Protein AF-I7B2R5-F1 (afdb_monomer)

Structure (mmCIF, N/CA/C/O backbone):
data_AF-I7B2R5-F1
#
_entry.id   AF-I7B2R5-F1
#
loop_
_atom_site.group_PDB
_atom_site.id
_atom_site.type_symbol
_atom_site.label_atom_id
_atom_site.label_alt_id
_atom_site.label_comp_id
_atom_site.label_asym_id
_atom_site.label_entity_id
_atom_site.label_seq_id
_atom_site.pdbx_PDB_ins_code
_atom_site.Cartn_x
_atom_site.Cartn_y
_atom_site.Cartn_z
_atom_site.occupancy
_atom_site.B_iso_or_equiv
_atom_site.auth_seq_id
_atom_site.auth_comp_id
_atom_site.auth_asym_id
_atom_site.auth_atom_id
_atom_site.pdbx_PDB_model_num
ATOM 1 N N . MET A 1 1 ? -2.976 69.661 -24.360 1.00 38.09 1 MET A N 1
ATOM 2 C CA . MET A 1 1 ? -1.919 68.628 -24.398 1.00 38.09 1 MET A CA 1
ATOM 3 C C . MET A 1 1 ? -2.209 67.710 -25.569 1.00 38.09 1 MET A C 1
ATOM 5 O O . MET A 1 1 ? -3.351 67.312 -25.739 1.00 38.09 1 MET A O 1
ATOM 9 N N . ARG A 1 2 ? -1.202 67.515 -26.423 1.00 39.56 2 ARG A N 1
ATOM 10 C CA . ARG A 1 2 ? -1.223 66.684 -27.634 1.00 39.56 2 ARG A CA 1
ATOM 11 C C . ARG A 1 2 ? -1.206 65.203 -27.243 1.00 39.56 2 ARG A C 1
ATOM 13 O O . ARG A 1 2 ? -0.614 64.909 -26.216 1.00 39.56 2 ARG A O 1
ATOM 20 N N . TYR A 1 3 ? -1.780 64.322 -28.059 1.00 32.72 3 TYR A N 1
ATOM 21 C CA . TYR A 1 3 ? -1.026 63.300 -28.801 1.00 32.72 3 TYR A CA 1
ATOM 22 C C . TYR A 1 3 ? -1.919 62.666 -29.881 1.00 32.72 3 TYR A C 1
ATOM 24 O O . TYR A 1 3 ? -3.050 62.263 -29.630 1.00 32.72 3 TYR A O 1
ATOM 32 N N . THR A 1 4 ? -1.382 62.675 -31.096 1.00 38.84 4 THR A N 1
ATOM 33 C CA . THR A 1 4 ? -1.820 62.024 -32.335 1.00 38.84 4 THR A CA 1
ATOM 34 C C . THR A 1 4 ? -1.194 60.631 -32.466 1.00 38.84 4 THR A C 1
ATOM 36 O O . THR A 1 4 ? -0.115 60.423 -31.912 1.00 38.84 4 THR A O 1
ATOM 39 N N . ASP A 1 5 ? -1.796 59.801 -33.335 1.00 38.31 5 ASP A N 1
ATOM 40 C CA . ASP A 1 5 ? -1.199 58.635 -34.032 1.00 38.31 5 ASP A CA 1
ATOM 41 C C . ASP A 1 5 ? -0.942 57.387 -33.137 1.00 38.31 5 ASP A C 1
ATOM 43 O O . ASP A 1 5 ? -0.637 57.518 -31.960 1.00 38.31 5 ASP A O 1
ATOM 47 N N . VAL A 1 6 ? -1.113 56.118 -33.542 1.00 36.25 6 VAL A N 1
ATOM 48 C CA . VAL A 1 6 ? -0.477 55.411 -34.669 1.00 36.25 6 VAL A CA 1
ATOM 49 C C . VAL A 1 6 ? -1.227 54.107 -35.020 1.00 36.25 6 VAL A C 1
ATOM 51 O O . VAL A 1 6 ? -1.864 53.465 -34.187 1.00 36.25 6 VAL A O 1
ATOM 54 N N . SER A 1 7 ? -1.066 53.734 -36.290 1.00 35.88 7 SER A N 1
ATOM 55 C CA . SER A 1 7 ? -1.487 52.569 -37.072 1.00 35.88 7 SER A CA 1
ATOM 56 C C . SER A 1 7 ? -1.413 51.152 -36.477 1.00 35.88 7 SER A C 1
ATOM 58 O O . SER A 1 7 ? -0.515 50.789 -35.718 1.00 35.88 7 SER A O 1
ATOM 60 N N . VAL A 1 8 ? -2.261 50.299 -37.062 1.00 45.69 8 VAL A N 1
ATOM 61 C CA . VAL A 1 8 ? -2.116 48.841 -37.186 1.00 45.69 8 VAL A CA 1
ATOM 62 C C . VAL A 1 8 ? -0.700 48.473 -37.637 1.00 45.69 8 VAL A C 1
ATOM 64 O O . VAL A 1 8 ? -0.267 48.891 -38.707 1.00 45.69 8 VAL A O 1
ATOM 67 N N . ASN A 1 9 ? -0.002 47.641 -36.863 1.00 37.50 9 ASN A N 1
ATOM 68 C CA . ASN A 1 9 ? 1.188 46.946 -37.340 1.00 37.50 9 ASN A CA 1
ATOM 69 C C . ASN A 1 9 ? 1.158 45.469 -36.941 1.00 37.50 9 ASN A C 1
ATOM 71 O O . ASN A 1 9 ? 0.972 45.106 -35.783 1.00 37.50 9 ASN A O 1
ATOM 75 N N . HIS A 1 10 ? 1.339 44.643 -37.971 1.00 43.34 10 HIS A N 1
ATOM 76 C CA . HIS A 1 10 ? 1.568 43.205 -37.959 1.00 43.34 10 HIS A CA 1
ATOM 77 C C . HIS A 1 10 ? 2.421 42.740 -36.769 1.00 43.34 10 HIS A C 1
ATOM 79 O O . HIS A 1 10 ? 3.618 43.039 -36.718 1.00 43.34 10 HIS A O 1
ATOM 85 N N . LEU A 1 11 ? 1.865 41.895 -35.894 1.00 36.38 11 LEU A N 1
ATOM 86 C CA . LEU A 1 11 ? 2.689 41.078 -35.007 1.00 36.38 11 LEU A CA 1
ATOM 87 C C . LEU A 1 11 ? 2.946 39.710 -35.646 1.00 36.38 11 LEU A C 1
ATOM 89 O O . LEU A 1 11 ? 2.149 38.777 -35.609 1.00 36.38 11 LEU A O 1
ATOM 93 N N . ARG A 1 12 ? 4.113 39.658 -36.279 1.00 37.09 12 ARG A N 1
ATOM 94 C CA . ARG A 1 12 ? 4.811 38.493 -36.808 1.00 37.09 12 ARG A CA 1
ATOM 95 C C . ARG A 1 12 ? 5.027 37.471 -35.686 1.00 37.09 12 ARG A C 1
ATOM 97 O O . ARG A 1 12 ? 5.728 37.766 -34.721 1.00 37.09 12 ARG A O 1
ATOM 104 N N . VAL A 1 13 ? 4.476 36.266 -35.841 1.00 42.72 13 VAL A N 1
ATOM 105 C CA . VAL A 1 13 ? 4.753 35.117 -34.966 1.00 42.72 13 VAL A CA 1
ATOM 106 C C . VAL A 1 13 ? 6.256 34.830 -35.009 1.00 42.72 13 VAL A C 1
ATOM 108 O O . VAL A 1 13 ? 6.791 34.357 -36.011 1.00 42.72 13 VAL A O 1
ATOM 111 N N . LYS A 1 14 ? 6.956 35.157 -33.924 1.00 39.09 14 LYS A N 1
ATOM 112 C CA . LYS A 1 14 ? 8.290 34.638 -33.623 1.00 39.09 14 LYS A CA 1
ATOM 113 C C . LYS A 1 14 ? 8.178 33.830 -32.343 1.00 39.09 14 LYS A C 1
ATOM 115 O O . LYS A 1 14 ? 7.625 34.306 -31.359 1.00 39.09 14 LYS A O 1
ATOM 120 N N . GLY A 1 15 ? 8.661 32.592 -32.426 1.00 48.16 15 GLY A N 1
ATOM 121 C CA . GLY A 1 15 ? 8.506 31.570 -31.405 1.00 48.16 15 GLY A CA 1
ATOM 122 C C . GLY A 1 15 ? 8.897 32.056 -30.017 1.00 48.16 15 GLY A C 1
ATOM 123 O O . GLY A 1 15 ? 9.993 32.577 -29.810 1.00 48.16 15 GLY A O 1
ATOM 124 N N . PHE A 1 16 ? 7.991 31.828 -29.075 1.00 35.44 16 PHE A N 1
ATOM 125 C CA . PHE A 1 16 ? 8.274 31.927 -27.660 1.00 35.44 16 PHE A CA 1
ATOM 126 C C . PHE A 1 16 ? 8.538 30.528 -27.116 1.00 35.44 16 PHE A C 1
ATOM 128 O O . PHE A 1 16 ? 7.688 29.639 -27.145 1.00 35.44 16 PHE A O 1
ATOM 135 N N . ARG A 1 17 ? 9.776 30.357 -26.651 1.00 43.41 17 ARG A N 1
ATOM 136 C CA . ARG A 1 17 ? 10.138 29.377 -25.633 1.00 43.41 17 ARG A CA 1
ATOM 137 C C . ARG A 1 17 ? 9.367 29.710 -24.350 1.00 43.41 17 ARG A C 1
ATOM 139 O O . ARG A 1 17 ? 9.039 30.871 -24.126 1.00 43.41 17 ARG A O 1
ATOM 146 N N . HIS A 1 18 ? 9.212 28.692 -23.509 1.00 40.41 18 HIS A N 1
ATOM 147 C CA . HIS A 1 18 ? 8.662 28.730 -22.151 1.00 40.41 18 HIS A CA 1
ATOM 148 C C . HIS A 1 18 ? 7.142 28.888 -22.030 1.00 40.41 18 HIS A C 1
ATOM 150 O O . HIS A 1 18 ? 6.626 29.929 -21.652 1.00 40.41 18 HIS A O 1
ATOM 156 N N . LEU A 1 19 ? 6.445 27.765 -22.224 1.00 34.78 19 LEU A N 1
ATOM 157 C CA . LEU A 1 19 ? 5.174 27.473 -21.552 1.00 34.78 19 LEU A CA 1
ATOM 158 C C . LEU A 1 19 ? 5.447 26.749 -20.222 1.00 34.78 19 LEU A C 1
ATOM 160 O O . LEU A 1 19 ? 4.981 25.640 -19.987 1.00 34.78 19 LEU A O 1
ATOM 164 N N . THR A 1 20 ? 6.261 27.351 -19.358 1.00 41.72 20 THR A N 1
ATOM 165 C CA . THR A 1 20 ? 6.362 26.950 -17.949 1.00 41.72 20 THR A CA 1
ATOM 166 C C . THR A 1 20 ? 5.585 27.957 -17.129 1.00 41.72 20 THR A C 1
ATOM 168 O O . THR A 1 20 ? 6.203 28.740 -16.432 1.00 41.72 20 THR A O 1
ATOM 171 N N . GLU A 1 21 ? 4.263 27.995 -17.296 1.00 39.12 21 GLU A N 1
ATOM 172 C CA . GLU A 1 21 ? 3.339 28.725 -16.413 1.00 39.12 21 GLU A CA 1
ATOM 173 C C . GLU A 1 21 ? 1.883 28.413 -16.798 1.00 39.12 21 GLU A C 1
ATOM 175 O O . GLU A 1 21 ? 1.094 29.273 -17.156 1.00 39.12 21 GLU A O 1
ATOM 180 N N . TYR A 1 22 ? 1.532 27.130 -16.743 1.00 40.09 22 TYR A N 1
ATOM 181 C CA . TYR A 1 22 ? 0.155 26.691 -16.507 1.00 40.09 22 TYR A CA 1
ATOM 182 C C . TYR A 1 22 ? 0.226 25.514 -15.532 1.00 40.09 22 TYR A C 1
ATOM 184 O O . TYR A 1 22 ? -0.079 24.374 -15.866 1.00 40.09 22 TYR A O 1
ATOM 192 N N . PHE A 1 23 ? 0.705 25.782 -14.313 1.00 45.09 23 PHE A N 1
ATOM 193 C CA . PHE A 1 23 ? 0.358 24.938 -13.172 1.00 45.09 23 PHE A CA 1
ATOM 194 C C . PHE A 1 23 ? -1.093 25.267 -12.816 1.00 45.09 23 PHE A C 1
ATOM 196 O O . PHE A 1 23 ? -1.382 25.978 -11.857 1.00 45.09 23 PHE A O 1
ATOM 203 N N . GLU A 1 24 ? -2.013 24.778 -13.649 1.00 43.47 24 GLU A N 1
ATOM 204 C CA . GLU A 1 24 ? -3.347 24.459 -13.169 1.00 43.47 24 GLU A CA 1
ATOM 205 C C . GLU A 1 24 ? -3.159 23.565 -11.943 1.00 43.47 24 GLU A C 1
ATOM 207 O O . GLU A 1 24 ? -2.365 22.617 -11.965 1.00 43.47 24 GLU A O 1
ATOM 212 N N . PHE A 1 25 ? -3.856 23.890 -10.858 1.00 46.59 25 PHE A N 1
ATOM 213 C CA . PHE A 1 25 ? -4.075 22.989 -9.736 1.00 46.59 25 PHE A CA 1
ATOM 214 C C . PHE A 1 25 ? -4.867 21.785 -10.257 1.00 46.59 25 PHE A C 1
ATOM 216 O O . PHE A 1 25 ? -6.067 21.670 -10.036 1.00 46.59 25 PHE A O 1
ATOM 223 N N . ALA A 1 26 ? -4.214 20.916 -11.025 1.00 49.56 26 ALA A N 1
ATOM 224 C CA . ALA A 1 26 ? -4.759 19.634 -11.396 1.00 49.56 26 ALA A CA 1
ATOM 225 C C . ALA A 1 26 ? -4.855 18.849 -10.091 1.00 49.56 26 ALA A C 1
ATOM 227 O O . ALA A 1 26 ? -3.839 18.395 -9.556 1.00 49.56 26 ALA A O 1
ATOM 228 N N . GLU A 1 27 ? -6.069 18.768 -9.546 1.00 58.50 27 GLU A N 1
ATOM 229 C CA . GLU A 1 27 ? -6.413 17.822 -8.494 1.00 58.50 27 GLU A CA 1
ATOM 230 C C . GLU A 1 27 ? -5.789 16.481 -8.878 1.00 58.50 27 GLU A C 1
ATOM 232 O O . GLU A 1 27 ? -6.050 15.941 -9.957 1.00 58.50 27 GLU A O 1
ATOM 237 N N . VAL A 1 28 ? -4.863 15.988 -8.052 1.00 65.25 28 VAL A N 1
ATOM 238 C CA . VAL A 1 28 ? -4.245 14.692 -8.318 1.00 65.25 28 VAL A CA 1
ATOM 239 C C . VAL A 1 28 ? -5.387 13.683 -8.265 1.00 65.25 28 VAL A C 1
ATOM 241 O O . VAL A 1 28 ? -6.008 13.561 -7.208 1.00 65.25 28 VAL A O 1
ATOM 244 N N . PRO A 1 29 ? -5.709 12.989 -9.373 1.00 73.19 29 PRO A N 1
ATOM 245 C CA . PRO A 1 29 ? -6.912 12.181 -9.429 1.00 73.19 29 PRO A CA 1
ATOM 246 C C . PRO A 1 29 ? -6.860 11.130 -8.326 1.00 73.19 29 PRO A C 1
ATOM 248 O O . PRO A 1 29 ? -5.856 10.426 -8.171 1.00 73.19 29 PRO A O 1
ATOM 251 N N . MET A 1 30 ? -7.946 11.029 -7.560 1.00 86.25 30 MET A N 1
ATOM 252 C CA . MET A 1 30 ? -8.072 10.026 -6.516 1.00 86.25 30 MET A CA 1
ATOM 253 C C . MET A 1 30 ? -8.016 8.632 -7.155 1.00 86.25 30 MET A C 1
ATOM 255 O O . MET A 1 30 ? -8.924 8.202 -7.867 1.00 86.25 30 MET A O 1
ATOM 259 N N . ILE A 1 31 ? -6.927 7.914 -6.898 1.00 91.00 31 ILE A N 1
ATOM 260 C CA . ILE A 1 31 ? -6.741 6.529 -7.320 1.00 91.00 31 ILE A CA 1
ATOM 261 C C . ILE A 1 31 ? -7.622 5.648 -6.438 1.00 91.00 31 ILE A C 1
ATOM 263 O O . ILE A 1 31 ? -7.600 5.757 -5.215 1.00 91.00 31 ILE A O 1
ATOM 267 N N . THR A 1 32 ? -8.413 4.778 -7.057 1.00 93.56 32 THR A N 1
ATOM 268 C CA . THR A 1 32 ? -9.253 3.822 -6.334 1.00 93.56 32 THR A CA 1
ATOM 269 C C . THR A 1 32 ? -9.194 2.455 -6.994 1.00 93.56 32 THR A C 1
ATOM 271 O O . THR A 1 32 ? -9.013 2.332 -8.208 1.00 93.56 32 THR A O 1
ATOM 274 N N . HIS A 1 33 ? -9.380 1.414 -6.193 1.00 93.94 33 HIS A N 1
ATOM 275 C CA . HIS A 1 33 ? -9.418 0.033 -6.651 1.00 93.94 33 HIS A CA 1
ATOM 276 C C . HIS A 1 33 ? -10.685 -0.657 -6.154 1.00 93.94 33 HIS A C 1
ATOM 278 O O . HIS A 1 33 ? -11.269 -0.272 -5.144 1.00 93.94 33 HIS A O 1
ATOM 284 N N . SER A 1 34 ? -11.128 -1.686 -6.875 1.00 95.00 34 SER A N 1
ATOM 285 C CA . SER A 1 34 ? -12.087 -2.630 -6.296 1.00 95.00 34 SER A CA 1
ATOM 286 C C . SER A 1 34 ? -11.342 -3.592 -5.359 1.00 95.00 34 SER A C 1
ATOM 288 O O . SER A 1 34 ? -10.158 -3.852 -5.603 1.00 95.00 34 SER A O 1
ATOM 290 N N . PRO A 1 35 ? -11.998 -4.168 -4.337 1.00 95.31 35 PRO A N 1
ATOM 291 C CA . PRO A 1 35 ? -11.365 -5.180 -3.488 1.00 95.31 35 PRO A CA 1
ATOM 292 C C . PRO A 1 35 ? -10.856 -6.383 -4.301 1.00 95.31 35 PRO A C 1
ATOM 294 O O . PRO A 1 35 ? -9.775 -6.890 -4.027 1.00 95.31 35 PRO A O 1
ATOM 297 N N . PHE A 1 36 ? -11.560 -6.769 -5.370 1.00 94.19 36 PHE A N 1
ATOM 298 C CA . PHE A 1 36 ? -11.130 -7.826 -6.296 1.00 94.19 36 PHE A CA 1
ATOM 299 C C . PHE A 1 36 ? -9.830 -7.470 -7.015 1.00 94.19 36 PHE A C 1
ATOM 301 O O . PHE A 1 36 ? -8.906 -8.267 -7.063 1.00 94.19 36 PHE A O 1
ATOM 308 N N . THR A 1 37 ? -9.713 -6.234 -7.509 1.00 94.38 37 THR A N 1
ATOM 309 C CA . THR A 1 37 ? -8.475 -5.762 -8.143 1.00 94.38 37 THR A CA 1
ATOM 310 C C . THR A 1 37 ? -7.295 -5.822 -7.174 1.00 94.38 37 THR A C 1
ATOM 312 O O . THR A 1 37 ? -6.201 -6.186 -7.588 1.00 94.38 37 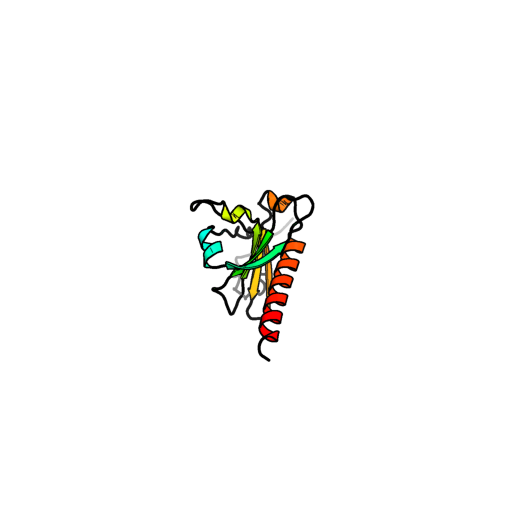THR A O 1
ATOM 315 N N . ILE A 1 38 ? -7.503 -5.477 -5.898 1.00 95.75 38 ILE A N 1
ATOM 316 C CA . ILE A 1 38 ? -6.456 -5.579 -4.872 1.00 95.75 38 ILE A CA 1
ATOM 317 C C . ILE A 1 38 ? -6.105 -7.048 -4.605 1.00 95.75 38 ILE A C 1
ATOM 319 O O . ILE A 1 38 ? -4.927 -7.381 -4.517 1.00 95.75 38 ILE A O 1
ATOM 323 N N . ALA A 1 39 ? -7.104 -7.922 -4.493 1.00 94.50 39 ALA A N 1
ATOM 324 C CA . ALA A 1 39 ? -6.889 -9.340 -4.232 1.00 94.50 39 ALA A CA 1
ATOM 325 C C . ALA A 1 39 ? -6.124 -10.040 -5.369 1.00 94.50 39 ALA A C 1
ATOM 327 O O . ALA A 1 39 ? -5.156 -10.748 -5.098 1.00 94.50 39 ALA A O 1
ATOM 328 N N . ASP A 1 40 ? -6.518 -9.798 -6.620 1.00 94.38 40 ASP A N 1
ATOM 329 C CA . ASP A 1 40 ? -6.003 -10.532 -7.781 1.00 94.38 40 ASP A CA 1
ATOM 330 C C . ASP A 1 40 ? -4.666 -9.966 -8.285 1.00 94.38 40 ASP A C 1
ATOM 332 O O . ASP A 1 40 ? -3.757 -10.711 -8.662 1.00 94.38 40 ASP A O 1
ATOM 336 N N . ASN A 1 41 ? -4.521 -8.635 -8.274 1.00 95.00 41 ASN A N 1
ATOM 337 C CA . ASN A 1 41 ? -3.408 -7.963 -8.951 1.00 95.00 41 ASN A CA 1
ATOM 338 C C . ASN A 1 41 ? -2.351 -7.399 -7.997 1.00 95.00 41 ASN A C 1
ATOM 340 O O . ASN A 1 41 ? -1.347 -6.858 -8.456 1.00 95.00 41 ASN A O 1
ATOM 344 N N . TYR A 1 42 ? -2.566 -7.454 -6.680 1.00 95.94 42 TYR A N 1
ATOM 345 C CA . TYR A 1 42 ? -1.613 -6.907 -5.718 1.00 95.94 42 TYR A CA 1
ATOM 346 C C . TYR A 1 42 ? -1.174 -7.961 -4.706 1.00 95.94 42 TYR A C 1
ATOM 348 O O . TYR A 1 42 ? -1.956 -8.395 -3.862 1.00 95.94 42 TYR A O 1
ATOM 356 N N . ALA A 1 43 ? 0.108 -8.317 -4.736 1.00 94.94 43 ALA A N 1
ATOM 357 C CA . ALA A 1 43 ? 0.732 -9.215 -3.772 1.00 94.94 43 ALA A CA 1
ATOM 358 C C . ALA A 1 43 ? 1.099 -8.465 -2.482 1.00 94.94 43 ALA A C 1
ATOM 360 O O . ALA A 1 43 ? 1.580 -7.332 -2.532 1.00 94.94 43 ALA A O 1
ATOM 361 N N . LEU A 1 44 ? 0.887 -9.089 -1.323 1.00 96.19 44 LEU A N 1
ATOM 362 C CA . LEU A 1 44 ? 1.277 -8.525 -0.029 1.00 96.19 44 LEU A CA 1
ATOM 363 C C . LEU A 1 44 ? 2.806 -8.558 0.123 1.00 96.19 44 LEU A C 1
ATOM 365 O O . LEU A 1 44 ? 3.396 -9.630 0.064 1.00 96.19 44 LEU A O 1
ATOM 369 N N . LEU A 1 45 ? 3.427 -7.399 0.356 1.00 95.00 45 LEU A N 1
ATOM 370 C CA . LEU A 1 45 ? 4.860 -7.286 0.665 1.00 95.00 45 LEU A CA 1
ATOM 371 C C . LEU A 1 45 ? 5.139 -7.282 2.170 1.00 95.00 45 LEU A C 1
ATOM 373 O O . LEU A 1 45 ? 6.217 -7.668 2.616 1.00 95.00 45 LEU A O 1
ATOM 377 N N . GLY A 1 46 ? 4.183 -6.783 2.950 1.00 96.06 46 GLY A N 1
ATOM 378 C CA . GLY A 1 46 ? 4.300 -6.659 4.393 1.00 96.06 46 GLY A CA 1
ATOM 379 C C . GLY A 1 46 ? 3.188 -5.804 4.980 1.00 96.06 46 GLY A C 1
ATOM 380 O O . GLY A 1 46 ? 2.341 -5.266 4.265 1.00 96.06 46 GLY A O 1
ATOM 381 N N . SER A 1 47 ? 3.185 -5.676 6.301 1.00 97.12 47 SER A N 1
ATOM 382 C CA . SER A 1 47 ? 2.190 -4.883 7.018 1.00 97.12 47 SER A CA 1
ATOM 383 C C . SER A 1 47 ? 2.784 -4.216 8.248 1.00 97.12 47 SER A C 1
ATOM 385 O O . SER A 1 47 ? 3.746 -4.719 8.827 1.00 97.12 47 SER A O 1
ATOM 387 N N . PHE A 1 48 ? 2.183 -3.114 8.682 1.00 96.62 48 PHE A N 1
ATOM 388 C CA . PHE A 1 48 ? 2.568 -2.404 9.897 1.00 96.62 48 PHE A CA 1
ATOM 389 C C . PHE A 1 48 ? 1.348 -1.811 10.611 1.00 96.62 48 PHE A C 1
ATOM 391 O O . PHE A 1 48 ? 0.320 -1.544 9.993 1.00 96.62 48 PHE A O 1
ATOM 398 N N . CYS A 1 49 ? 1.478 -1.577 11.916 1.00 95.25 49 CYS A N 1
ATOM 399 C CA . CYS A 1 49 ? 0.466 -0.904 12.731 1.00 95.25 49 CYS A CA 1
ATOM 400 C C . CYS A 1 49 ? 0.936 0.507 13.096 1.00 95.25 49 CYS A C 1
ATOM 402 O O . CYS A 1 49 ? 2.141 0.755 13.203 1.00 95.25 49 CYS A O 1
ATOM 404 N N . ILE A 1 50 ? -0.010 1.418 13.325 1.00 92.94 50 ILE A N 1
ATOM 405 C CA . ILE A 1 50 ? 0.270 2.776 13.801 1.00 92.94 50 ILE A CA 1
ATOM 406 C C . ILE A 1 50 ? -0.281 2.928 15.221 1.00 92.94 50 ILE A C 1
ATOM 408 O O . ILE A 1 50 ? -1.459 2.645 15.439 1.00 92.94 50 ILE A O 1
ATOM 412 N N . PRO A 1 51 ? 0.536 3.363 16.200 1.00 91.19 51 PRO A N 1
ATOM 413 C CA . PRO A 1 51 ? 0.055 3.606 17.555 1.00 91.19 51 PRO A CA 1
ATOM 414 C C . PRO A 1 51 ? -1.142 4.562 17.566 1.00 91.19 51 PRO A C 1
ATOM 416 O O . PRO A 1 51 ? -1.093 5.629 16.961 1.00 91.19 51 PRO A O 1
ATOM 419 N N . GLY A 1 52 ? -2.215 4.176 18.258 1.00 89.88 52 GLY A N 1
ATOM 420 C CA . GLY A 1 52 ? -3.441 4.976 18.344 1.00 89.88 52 GLY A CA 1
ATOM 421 C C . GLY A 1 52 ? -4.397 4.840 17.154 1.00 89.88 52 GLY A C 1
ATOM 422 O O . GLY A 1 52 ? -5.469 5.436 17.189 1.00 89.88 52 GLY A O 1
ATOM 423 N N . VAL A 1 53 ? -4.066 4.035 16.138 1.00 91.31 53 VAL A N 1
ATOM 424 C CA . VAL A 1 53 ? -4.969 3.705 15.026 1.00 91.31 53 VAL A CA 1
ATOM 425 C C . VAL A 1 53 ? -5.302 2.218 15.078 1.00 91.31 53 VAL A C 1
ATOM 427 O O . VAL A 1 53 ? -4.413 1.375 15.186 1.00 91.31 53 VAL A O 1
ATOM 430 N N . GLN A 1 54 ? -6.593 1.890 15.037 1.00 92.19 54 GLN A N 1
ATOM 431 C CA . GLN A 1 54 ? -7.045 0.503 15.051 1.00 92.19 54 GLN A CA 1
ATOM 432 C C . GLN A 1 54 ? -6.748 -0.175 13.713 1.00 92.19 54 GLN A C 1
ATOM 434 O O . GLN A 1 54 ? -7.022 0.402 12.667 1.00 92.19 54 GLN A O 1
ATOM 439 N N . GLY A 1 55 ? -6.278 -1.420 13.779 1.00 92.94 55 GLY A N 1
ATOM 440 C CA . GLY A 1 55 ? -6.014 -2.264 12.618 1.00 92.94 55 GLY A CA 1
ATOM 441 C C . GLY A 1 55 ? -4.595 -2.124 12.071 1.00 92.94 55 GLY A C 1
ATOM 442 O O . GLY A 1 55 ? -3.729 -1.474 12.666 1.00 92.94 55 GLY A O 1
ATOM 443 N N . LYS A 1 56 ? -4.342 -2.791 10.944 1.00 96.19 56 LYS A N 1
ATOM 444 C CA . LYS A 1 56 ? -3.047 -2.763 10.248 1.00 96.19 56 LYS A CA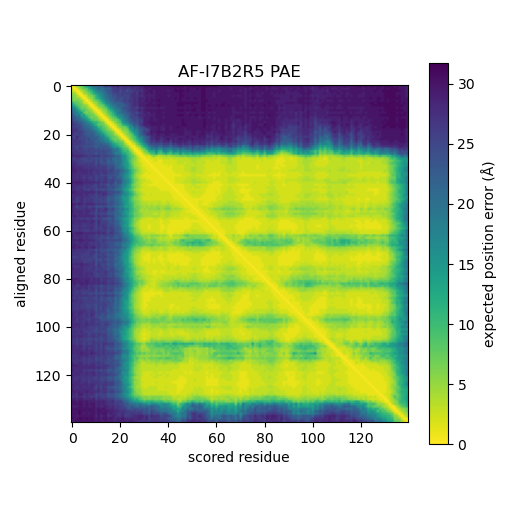 1
ATOM 445 C C . LYS A 1 56 ? -3.151 -2.146 8.857 1.00 96.19 56 LYS A C 1
ATOM 447 O O . LYS A 1 56 ? -4.183 -2.194 8.185 1.00 96.19 56 LYS A O 1
ATOM 452 N N . PHE A 1 57 ? -2.018 -1.631 8.409 1.00 97.00 57 PHE A N 1
ATOM 453 C CA . PHE A 1 57 ? -1.800 -1.151 7.058 1.00 97.00 57 PHE A CA 1
ATOM 454 C C . PHE A 1 57 ? -0.971 -2.173 6.293 1.00 97.00 57 PHE A C 1
ATOM 456 O O . PHE A 1 57 ? 0.074 -2.619 6.764 1.00 97.00 57 PHE A O 1
ATOM 463 N N . GLU A 1 58 ? -1.446 -2.550 5.116 1.00 98.00 58 GLU A N 1
ATOM 464 C CA . GLU A 1 58 ? -0.787 -3.477 4.208 1.00 98.00 58 GLU A CA 1
ATOM 465 C C . GLU A 1 58 ? -0.064 -2.701 3.112 1.00 98.00 58 GLU A C 1
ATOM 467 O O . GLU A 1 58 ? -0.649 -1.831 2.464 1.00 98.00 58 GLU A O 1
ATOM 472 N N . VAL A 1 59 ? 1.196 -3.059 2.875 1.00 97.88 59 VAL A N 1
ATOM 473 C CA . VAL A 1 59 ? 1.953 -2.646 1.695 1.00 97.88 59 VAL A CA 1
ATOM 474 C C . VAL A 1 59 ? 1.814 -3.746 0.658 1.00 97.88 59 VAL A C 1
ATOM 476 O O . VAL A 1 59 ? 2.190 -4.893 0.912 1.00 97.88 59 VAL A O 1
ATOM 479 N N . ARG A 1 60 ? 1.285 -3.410 -0.518 1.00 97.25 60 ARG A N 1
ATOM 480 C CA . ARG A 1 60 ? 1.074 -4.381 -1.595 1.00 97.25 60 ARG A CA 1
ATOM 481 C C . ARG A 1 60 ? 1.709 -3.912 -2.900 1.00 97.25 60 ARG A C 1
ATOM 483 O O . ARG A 1 60 ? 1.651 -2.726 -3.215 1.00 97.25 60 ARG A O 1
ATOM 490 N N . SER A 1 61 ? 2.287 -4.840 -3.657 1.00 95.88 61 SER A N 1
ATOM 491 C CA . SER A 1 61 ? 2.911 -4.595 -4.963 1.00 95.88 61 SER A CA 1
ATOM 492 C C . SER A 1 61 ? 2.046 -5.123 -6.092 1.00 95.88 61 SER A C 1
ATOM 494 O O . SER A 1 61 ? 1.535 -6.237 -6.005 1.00 95.88 61 SER A O 1
ATOM 496 N N . ASN A 1 62 ? 1.90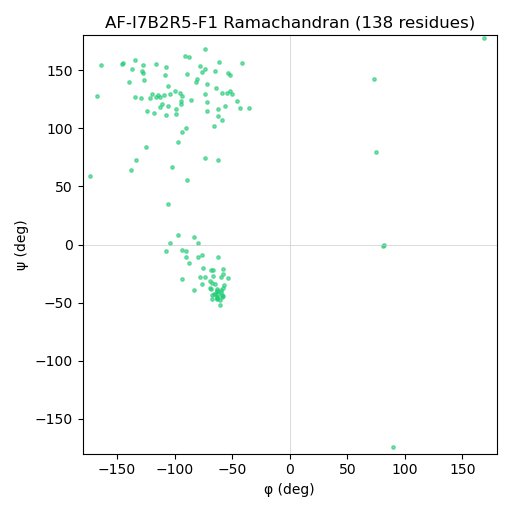4 -4.346 -7.160 1.00 94.50 62 ASN A N 1
ATOM 497 C CA . ASN A 1 62 ? 1.188 -4.761 -8.354 1.00 94.50 62 ASN A CA 1
ATOM 498 C C . ASN A 1 62 ? 1.995 -5.824 -9.123 1.00 94.50 62 ASN A C 1
ATOM 500 O O . ASN A 1 62 ? 3.057 -5.526 -9.666 1.00 94.50 62 ASN A O 1
ATOM 504 N N . ASN A 1 63 ? 1.461 -7.041 -9.213 1.00 86.56 63 ASN A N 1
ATOM 505 C CA . ASN A 1 63 ? 2.105 -8.184 -9.869 1.00 86.56 63 ASN A CA 1
ATOM 506 C C . ASN A 1 63 ? 2.049 -8.130 -11.409 1.00 86.56 63 ASN A C 1
ATOM 508 O O . ASN A 1 63 ? 2.714 -8.916 -12.072 1.00 86.56 63 ASN A O 1
ATOM 512 N N . THR A 1 64 ? 1.289 -7.202 -11.993 1.00 87.00 64 THR A N 1
ATOM 513 C CA . THR A 1 64 ? 1.135 -7.075 -13.453 1.00 87.00 64 THR A CA 1
ATOM 514 C C . THR A 1 64 ? 2.165 -6.143 -14.099 1.00 87.00 64 THR A C 1
ATOM 516 O O . THR A 1 64 ? 2.191 -6.011 -15.323 1.00 87.00 64 THR A O 1
ATOM 519 N N . ARG A 1 65 ? 3.004 -5.454 -13.306 1.00 81.62 65 ARG A N 1
ATOM 520 C CA . ARG A 1 65 ? 3.926 -4.412 -13.798 1.00 81.62 65 ARG A CA 1
ATOM 521 C C . ARG A 1 65 ? 5.379 -4.679 -13.400 1.00 81.62 65 ARG A C 1
ATOM 523 O O . ARG A 1 65 ? 5.879 -4.076 -12.459 1.00 81.62 65 ARG A O 1
ATOM 530 N N . GLU A 1 66 ? 6.080 -5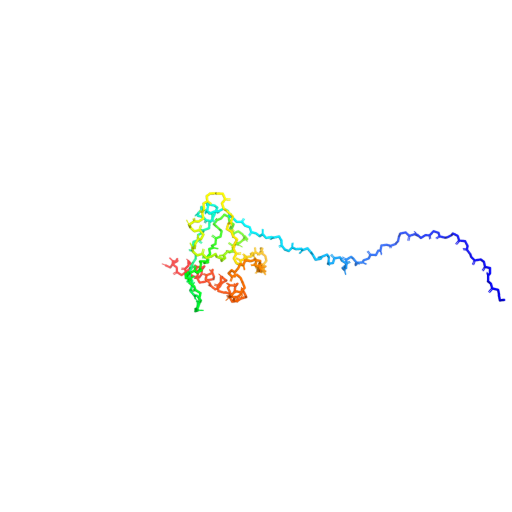.499 -14.180 1.00 77.00 66 GLU A N 1
ATOM 531 C CA . GLU A 1 66 ? 7.497 -5.820 -13.929 1.00 77.00 66 GLU A CA 1
ATOM 532 C C . GLU A 1 66 ? 8.437 -4.618 -14.134 1.00 77.00 66 GLU A C 1
ATOM 534 O O . GLU A 1 66 ? 9.273 -4.326 -13.288 1.00 77.00 66 GLU A O 1
ATOM 539 N N . LYS A 1 67 ? 8.292 -3.871 -15.239 1.00 81.81 67 LYS A N 1
ATOM 540 C CA . LYS A 1 67 ? 9.222 -2.770 -15.585 1.00 81.81 67 LYS A CA 1
ATOM 541 C C . LYS A 1 67 ? 9.000 -1.478 -14.799 1.00 81.81 67 LYS A C 1
ATOM 543 O O . LYS A 1 67 ? 9.919 -0.683 -14.646 1.00 81.81 67 LYS A O 1
ATOM 548 N N . ARG A 1 68 ? 7.762 -1.240 -14.363 1.00 87.81 68 ARG A N 1
ATOM 549 C CA . ARG A 1 68 ? 7.342 -0.037 -13.628 1.00 87.81 68 ARG A CA 1
ATOM 550 C C . ARG A 1 68 ? 6.492 -0.449 -12.430 1.00 87.81 68 ARG A C 1
ATOM 552 O O . ARG A 1 68 ? 5.261 -0.303 -12.491 1.00 87.81 68 ARG A O 1
ATOM 559 N N . PRO A 1 69 ? 7.124 -1.019 -11.385 1.00 90.25 69 PRO A N 1
ATOM 560 C CA . PRO A 1 69 ? 6.415 -1.474 -10.201 1.00 90.25 69 PRO A CA 1
ATOM 561 C C . PRO A 1 69 ? 5.509 -0.387 -9.629 1.00 90.25 69 PRO A C 1
ATOM 563 O O . PRO A 1 69 ? 5.801 0.812 -9.682 1.00 90.25 69 PRO A O 1
ATOM 566 N N . MET A 1 70 ? 4.381 -0.814 -9.079 1.00 95.25 70 MET A N 1
ATOM 567 C CA . MET A 1 70 ? 3.445 0.071 -8.400 1.00 95.25 70 MET A CA 1
ATOM 568 C C . MET A 1 70 ? 3.124 -0.511 -7.037 1.00 95.25 70 MET A C 1
ATOM 570 O O . MET A 1 70 ? 2.672 -1.649 -6.945 1.00 95.25 70 MET A O 1
ATOM 574 N N . LEU A 1 71 ? 3.314 0.292 -5.998 1.00 96.62 71 LEU A N 1
ATOM 575 C CA . LEU A 1 71 ? 2.998 -0.072 -4.627 1.00 96.62 71 LEU A CA 1
ATOM 576 C C . LEU A 1 71 ? 1.772 0.701 -4.162 1.00 96.62 71 LEU A C 1
ATOM 578 O O . LEU A 1 71 ? 1.597 1.868 -4.518 1.00 96.62 71 LEU A O 1
ATOM 582 N N . ILE A 1 72 ? 0.960 0.064 -3.328 1.00 97.44 72 ILE A N 1
ATOM 583 C CA . ILE A 1 72 ? -0.148 0.706 -2.624 1.00 97.44 72 ILE A CA 1
ATOM 584 C C . ILE A 1 72 ? -0.041 0.431 -1.128 1.00 97.44 72 ILE A C 1
ATOM 586 O O . ILE A 1 72 ? 0.410 -0.640 -0.716 1.00 97.44 72 ILE A O 1
ATOM 590 N N . VAL A 1 73 ? -0.491 1.394 -0.327 1.00 97.62 73 VAL A N 1
ATOM 591 C CA . VAL A 1 73 ? -0.711 1.214 1.110 1.00 97.62 73 VAL A CA 1
ATOM 592 C C . VAL A 1 73 ? -2.203 1.304 1.386 1.00 97.62 73 VAL A C 1
ATOM 594 O O . VAL A 1 73 ? -2.820 2.336 1.126 1.00 97.62 73 VAL A O 1
ATOM 597 N N . VAL A 1 74 ? -2.785 0.228 1.905 1.00 96.56 74 VAL A N 1
ATOM 598 C CA . VAL A 1 74 ? -4.223 0.116 2.196 1.00 96.56 74 VAL A CA 1
ATOM 599 C C . VAL A 1 74 ? -4.435 -0.340 3.633 1.00 96.56 74 VAL A C 1
ATOM 601 O O . VAL A 1 74 ? -3.616 -1.067 4.187 1.00 96.56 74 VAL A O 1
ATOM 604 N N . HIS A 1 75 ? -5.533 0.078 4.253 1.00 95.88 75 HIS A N 1
ATOM 605 C CA . HIS A 1 75 ? -5.924 -0.432 5.565 1.00 95.88 75 HIS A CA 1
ATOM 606 C C . HIS A 1 75 ? -6.620 -1.796 5.421 1.00 95.88 75 HIS A C 1
ATOM 608 O O . HIS A 1 75 ? -7.382 -1.985 4.476 1.00 95.88 75 HIS A O 1
ATOM 614 N N . GLU A 1 76 ? -6.391 -2.747 6.335 1.00 94.69 76 GLU A N 1
ATOM 615 C CA . GLU A 1 76 ? -6.845 -4.151 6.202 1.00 94.69 76 GLU A CA 1
ATOM 616 C C . GLU A 1 76 ? -8.362 -4.339 6.036 1.00 94.69 76 GLU A C 1
ATOM 618 O O . GLU A 1 76 ? -8.815 -5.348 5.498 1.00 94.69 76 GLU A O 1
ATOM 623 N N . ASN A 1 77 ? -9.159 -3.347 6.441 1.00 93.44 77 ASN A N 1
ATOM 624 C CA . ASN A 1 77 ? -10.608 -3.343 6.226 1.00 93.44 77 ASN A CA 1
ATOM 625 C C . ASN A 1 77 ? -11.007 -3.352 4.740 1.00 93.44 77 ASN A C 1
ATOM 627 O O . ASN A 1 77 ? -12.172 -3.605 4.443 1.00 93.44 77 ASN A O 1
ATOM 631 N N . TRP A 1 78 ? -10.073 -3.138 3.804 1.00 94.38 78 TRP A N 1
ATOM 632 C CA . TRP A 1 78 ? -10.327 -3.299 2.372 1.00 94.38 78 TRP A CA 1
ATOM 633 C C . TRP A 1 78 ? -10.903 -4.684 2.035 1.00 94.38 78 TRP A C 1
ATOM 635 O O . TRP A 1 78 ? -11.688 -4.804 1.100 1.00 94.38 78 TRP A O 1
ATOM 645 N N . GLN A 1 79 ? -10.573 -5.713 2.822 1.00 93.25 79 GLN A N 1
ATOM 646 C CA . GLN A 1 79 ? -11.090 -7.078 2.659 1.00 93.25 79 GLN A CA 1
ATOM 647 C C . GLN A 1 79 ? -12.586 -7.200 2.984 1.00 93.25 79 GLN A C 1
ATOM 649 O O . GLN A 1 79 ? -13.246 -8.131 2.534 1.00 93.25 79 GLN A O 1
ATOM 654 N N . GLN A 1 80 ? -13.120 -6.267 3.774 1.00 92.88 80 GLN A N 1
ATOM 655 C CA . GLN A 1 80 ? -14.532 -6.211 4.157 1.00 92.88 80 GLN A CA 1
ATOM 656 C C . GLN A 1 80 ? -15.359 -5.384 3.163 1.00 92.88 80 GLN A C 1
ATOM 658 O O . GLN A 1 80 ? -16.588 -5.396 3.230 1.00 92.88 80 GLN A O 1
ATOM 663 N N . ALA A 1 81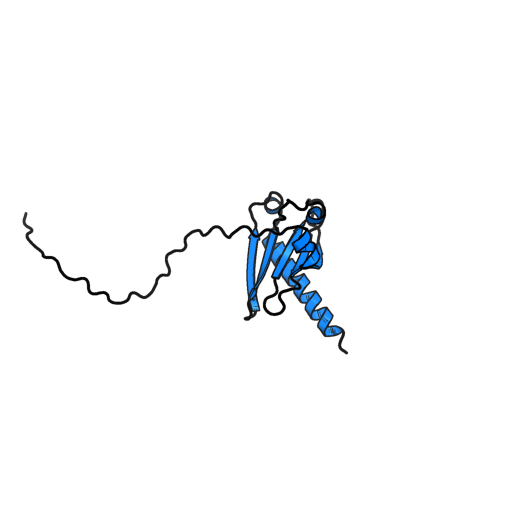 ? -14.699 -4.666 2.247 1.00 90.88 81 ALA A N 1
ATOM 664 C CA . ALA A 1 81 ? -15.360 -3.892 1.210 1.00 90.88 81 ALA A CA 1
ATOM 665 C C . ALA A 1 81 ? -16.141 -4.820 0.267 1.00 90.88 81 ALA A C 1
ATOM 667 O O . ALA A 1 81 ? -15.654 -5.856 -0.191 1.00 90.88 81 ALA A O 1
ATOM 668 N N . THR A 1 82 ? -17.373 -4.437 -0.048 1.00 91.31 82 THR A N 1
ATOM 669 C CA . THR A 1 82 ? -18.220 -5.158 -0.992 1.00 91.31 82 THR A CA 1
ATOM 670 C C . THR A 1 82 ? -17.749 -4.936 -2.430 1.00 91.31 82 THR A C 1
ATOM 672 O O . THR A 1 82 ? -16.978 -4.031 -2.743 1.00 91.31 82 THR A O 1
ATOM 675 N N . ARG A 1 83 ? -18.282 -5.722 -3.372 1.00 84.38 83 ARG A N 1
ATOM 676 C CA . ARG A 1 83 ? -17.946 -5.596 -4.802 1.00 84.38 83 ARG A CA 1
ATOM 677 C C . ARG A 1 83 ? -18.231 -4.223 -5.411 1.00 84.38 83 ARG A C 1
ATOM 679 O O . ARG A 1 83 ? -17.635 -3.889 -6.433 1.00 84.38 83 ARG A O 1
ATOM 686 N N . ARG A 1 84 ? -19.168 -3.467 -4.838 1.00 88.75 84 ARG A N 1
ATOM 687 C CA . ARG A 1 84 ? -19.531 -2.132 -5.331 1.00 88.75 84 ARG A CA 1
ATOM 688 C C . ARG A 1 84 ? -18.663 -1.034 -4.724 1.00 88.75 84 ARG A C 1
ATOM 690 O O . ARG A 1 84 ? -18.628 0.062 -5.278 1.00 88.75 84 ARG A O 1
ATOM 697 N N . ASP A 1 85 ? -17.960 -1.337 -3.639 1.00 90.75 85 ASP A N 1
ATOM 698 C CA . ASP A 1 85 ? -17.152 -0.365 -2.925 1.00 90.75 85 ASP A CA 1
ATOM 699 C C . ASP A 1 85 ? -15.846 -0.076 -3.664 1.00 90.75 85 ASP A C 1
ATOM 701 O O . ASP A 1 85 ? -15.256 -0.921 -4.349 1.00 90.75 85 ASP A O 1
ATOM 705 N N . ARG A 1 86 ? -15.394 1.168 -3.511 1.00 92.19 86 ARG A N 1
ATOM 706 C CA . ARG A 1 86 ? -14.096 1.632 -3.987 1.00 92.19 86 ARG A CA 1
ATOM 707 C C . ARG A 1 86 ? -13.179 1.782 -2.787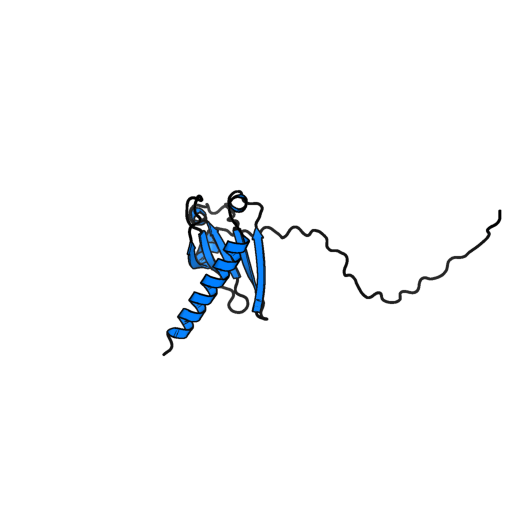 1.00 92.19 86 ARG A C 1
ATOM 709 O O . ARG A 1 86 ? -13.448 2.568 -1.886 1.00 92.19 86 ARG A O 1
ATOM 716 N N . VAL A 1 87 ? -12.090 1.028 -2.795 1.00 93.31 87 VAL A N 1
ATOM 717 C CA . VAL A 1 87 ? -11.017 1.147 -1.815 1.00 93.31 87 VAL A CA 1
ATOM 718 C C . VAL A 1 87 ? -10.066 2.227 -2.305 1.00 93.31 87 VAL A C 1
ATOM 720 O O . VAL A 1 87 ? -9.556 2.149 -3.425 1.00 93.31 87 VAL A O 1
ATOM 723 N N . VAL A 1 88 ? -9.830 3.225 -1.462 1.00 94.25 88 VAL A N 1
ATOM 724 C CA . VAL A 1 88 ? -8.862 4.295 -1.708 1.00 94.25 88 VAL A CA 1
ATOM 725 C C . VAL A 1 88 ? -7.578 3.945 -0.952 1.00 94.25 88 VAL A C 1
ATOM 727 O O . VAL A 1 88 ? -7.604 3.911 0.282 1.00 94.25 88 VAL A O 1
ATOM 730 N N . PRO A 1 89 ? -6.463 3.636 -1.637 1.00 94.75 89 PRO A N 1
ATOM 731 C CA . PRO A 1 89 ? -5.158 3.591 -0.990 1.00 94.75 89 PRO A CA 1
ATOM 732 C C . PRO A 1 89 ? -4.852 4.892 -0.244 1.00 94.75 89 PRO A C 1
ATOM 734 O O . PRO A 1 89 ? -5.248 5.973 -0.654 1.00 94.75 89 PRO A O 1
ATOM 737 N N . LEU A 1 90 ? -4.114 4.816 0.858 1.00 95.00 90 LEU A N 1
ATOM 738 C CA . LEU A 1 90 ? -3.614 6.024 1.520 1.00 95.00 90 LEU A CA 1
ATOM 739 C C . LEU A 1 90 ? -2.420 6.611 0.763 1.00 95.00 90 LEU A C 1
ATOM 741 O O . LEU A 1 90 ? -2.237 7.828 0.706 1.00 95.00 90 LEU A O 1
ATOM 745 N N . VAL A 1 91 ? -1.609 5.730 0.177 1.00 95.25 91 VAL A N 1
ATOM 746 C CA . VAL A 1 91 ? -0.424 6.075 -0.606 1.00 95.25 91 VAL A CA 1
ATOM 747 C C . VAL A 1 91 ? -0.340 5.166 -1.823 1.00 95.25 91 VAL A C 1
ATOM 749 O O . VAL A 1 91 ? -0.555 3.956 -1.715 1.00 95.25 91 VAL A O 1
ATOM 752 N N . VAL A 1 92 ? 0.047 5.744 -2.959 1.00 95.38 92 VAL A N 1
ATOM 753 C CA . VAL A 1 92 ? 0.459 5.020 -4.164 1.00 95.38 92 VAL A CA 1
ATOM 754 C C . VAL A 1 92 ? 1.882 5.436 -4.528 1.00 95.38 92 VAL A C 1
ATOM 756 O O . VAL A 1 92 ? 2.160 6.622 -4.693 1.00 95.38 92 VAL A O 1
ATOM 759 N N . VAL A 1 93 ? 2.788 4.471 -4.680 1.00 95.25 93 VAL A N 1
ATOM 760 C CA . VAL A 1 93 ? 4.163 4.712 -5.145 1.00 95.25 93 VAL A CA 1
ATOM 761 C C . VAL A 1 93 ? 4.316 4.113 -6.535 1.00 95.25 93 VAL A C 1
ATOM 763 O O . VAL A 1 93 ? 4.125 2.913 -6.720 1.00 95.25 93 VAL A O 1
ATOM 766 N N . GLN A 1 94 ? 4.656 4.941 -7.517 1.00 94.06 94 GLN A N 1
ATOM 767 C CA . GLN A 1 94 ? 4.903 4.518 -8.895 1.00 94.06 94 GLN A CA 1
ATOM 768 C C . GLN A 1 94 ? 6.394 4.622 -9.201 1.00 94.06 94 GLN A C 1
ATOM 770 O O . GLN A 1 94 ? 6.999 5.670 -8.970 1.00 94.06 94 GLN A O 1
ATOM 775 N N . PHE A 1 95 ? 6.973 3.543 -9.717 1.00 91.56 95 PHE A N 1
ATOM 776 C CA . PHE A 1 95 ? 8.353 3.515 -10.183 1.00 91.56 95 PHE A CA 1
ATOM 777 C C . PHE A 1 95 ? 8.383 3.761 -11.689 1.00 91.56 95 PHE A C 1
ATOM 779 O O . PHE A 1 95 ? 7.649 3.127 -12.448 1.00 91.56 95 PHE A O 1
ATOM 786 N N . GLU A 1 96 ? 9.232 4.686 -12.113 1.00 90.19 96 GLU A N 1
ATOM 787 C CA . GLU A 1 96 ? 9.554 4.903 -13.518 1.00 90.19 96 GLU A CA 1
ATOM 788 C C . GLU A 1 96 ? 10.708 3.989 -13.950 1.00 90.19 96 GLU A C 1
ATOM 790 O O . GLU A 1 96 ? 11.470 3.490 -13.123 1.00 90.19 96 GLU A O 1
ATOM 795 N N . GLU A 1 97 ? 10.862 3.791 -15.260 1.00 85.62 97 GLU A N 1
ATOM 796 C CA . GLU A 1 97 ? 11.940 2.958 -15.827 1.00 85.62 97 GLU A CA 1
ATOM 797 C C . GLU A 1 97 ? 13.349 3.454 -15.477 1.00 85.62 97 GLU A C 1
ATOM 799 O O . GLU A 1 97 ? 14.280 2.660 -15.399 1.00 85.62 97 GLU A O 1
ATOM 804 N N . ASP A 1 98 ? 13.512 4.757 -15.241 1.00 85.25 98 ASP A N 1
ATOM 805 C CA . ASP A 1 98 ? 14.782 5.368 -14.836 1.00 85.25 98 ASP A CA 1
ATOM 806 C C . ASP A 1 98 ? 15.053 5.266 -13.321 1.00 85.25 98 ASP A C 1
ATOM 808 O O . ASP A 1 98 ? 16.015 5.844 -12.814 1.00 85.25 98 ASP A O 1
ATOM 812 N N . GLY A 1 99 ? 14.202 4.547 -12.583 1.00 81.44 99 GLY A N 1
ATOM 813 C CA . GLY A 1 99 ? 14.309 4.360 -11.139 1.00 81.44 99 GLY A CA 1
ATOM 814 C C . GLY A 1 99 ? 13.764 5.525 -10.308 1.00 81.44 99 GLY A C 1
ATOM 815 O O . GLY A 1 99 ? 13.765 5.438 -9.073 1.00 81.44 99 GLY A O 1
ATOM 816 N N . ARG A 1 100 ? 13.265 6.605 -10.932 1.00 89.50 100 ARG A N 1
ATOM 817 C CA . ARG A 1 100 ? 12.557 7.661 -10.197 1.00 89.50 100 ARG A CA 1
ATOM 818 C C . ARG A 1 100 ? 11.262 7.124 -9.604 1.00 89.50 100 ARG A C 1
ATOM 820 O O . ARG A 1 100 ? 10.616 6.227 -10.141 1.00 89.50 100 ARG A O 1
ATOM 827 N N . LYS A 1 101 ? 10.879 7.710 -8.474 1.00 91.88 101 LYS A N 1
ATOM 828 C CA . LYS A 1 101 ? 9.698 7.318 -7.705 1.00 91.88 101 LYS A CA 1
ATOM 829 C C . LYS A 1 101 ? 8.750 8.501 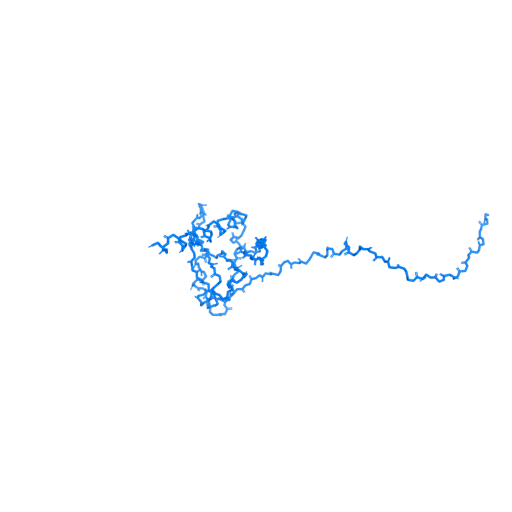-7.631 1.00 91.88 101 LYS A C 1
ATOM 831 O O . LYS A 1 101 ? 9.157 9.595 -7.242 1.00 91.88 101 LYS A O 1
ATOM 836 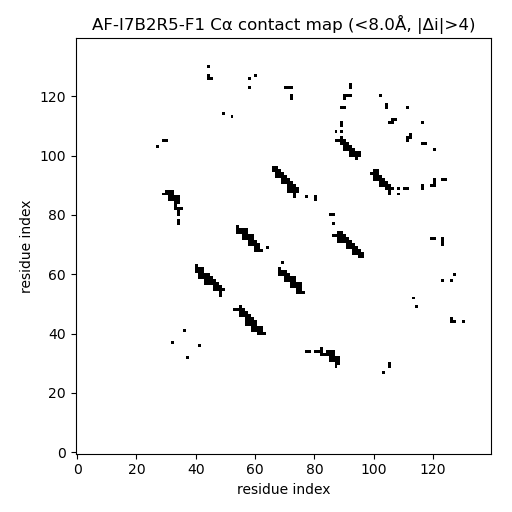N N . LYS A 1 102 ? 7.487 8.274 -7.971 1.00 93.12 102 LYS A N 1
ATOM 837 C CA . LYS A 1 102 ? 6.402 9.230 -7.771 1.00 93.12 102 LYS A CA 1
ATOM 838 C C . LYS A 1 102 ? 5.518 8.729 -6.635 1.00 93.12 102 LYS A C 1
ATOM 840 O O . LYS A 1 102 ? 4.836 7.718 -6.785 1.00 93.12 102 LYS A O 1
ATOM 845 N N . CYS A 1 103 ? 5.538 9.439 -5.513 1.00 92.81 103 CYS A N 1
ATOM 846 C CA . CYS A 1 103 ? 4.670 9.165 -4.372 1.00 92.81 103 CYS A CA 1
ATOM 847 C C . CYS A 1 103 ? 3.413 10.030 -4.472 1.00 92.81 103 CYS A C 1
ATOM 849 O O . CYS A 1 103 ? 3.500 11.245 -4.648 1.00 92.81 103 CYS A O 1
ATOM 851 N N . ILE A 1 104 ? 2.251 9.396 -4.379 1.00 92.81 104 ILE A N 1
ATOM 852 C CA . ILE A 1 104 ? 0.941 10.036 -4.428 1.00 92.81 104 ILE A CA 1
ATOM 853 C C . ILE A 1 104 ? 0.258 9.769 -3.090 1.00 92.81 104 ILE A C 1
ATOM 855 O O . ILE A 1 104 ? -0.060 8.627 -2.765 1.00 92.81 104 ILE A O 1
ATOM 859 N N . GLU A 1 105 ? 0.055 10.829 -2.317 1.00 93.25 105 GLU A N 1
ATOM 860 C CA . GLU A 1 105 ? -0.618 10.804 -1.018 1.00 93.25 105 GLU A CA 1
ATOM 861 C C . GLU A 1 105 ? -2.104 11.138 -1.197 1.00 93.25 105 GLU A C 1
ATOM 863 O O . GLU A 1 105 ? -2.437 12.205 -1.716 1.00 93.25 105 GLU A O 1
ATOM 868 N N . GLN A 1 106 ? -3.007 10.259 -0.755 1.00 89.50 106 GLN A N 1
ATOM 869 C CA . GLN A 1 106 ? -4.453 10.455 -0.913 1.00 89.50 106 GLN A CA 1
ATOM 870 C C . GLN A 1 106 ? -5.061 11.050 0.366 1.00 89.50 106 GLN A C 1
ATOM 872 O O . GLN A 1 106 ? -5.504 10.333 1.263 1.00 89.50 106 GLN A O 1
ATOM 877 N N . LYS A 1 107 ? -5.058 12.386 0.444 1.00 86.38 107 LYS A N 1
ATOM 878 C CA . LYS A 1 107 ? -5.380 13.181 1.652 1.00 86.38 107 LYS A CA 1
ATOM 879 C C . LYS A 1 107 ? -6.873 13.346 1.959 1.00 86.38 107 LYS A C 1
ATOM 881 O O . LYS A 1 107 ? -7.235 14.025 2.914 1.00 86.38 107 LYS A O 1
ATOM 886 N N . GLU A 1 108 ? -7.742 12.756 1.147 1.00 78.50 108 GLU A N 1
ATOM 887 C CA . GLU A 1 108 ? -9.193 12.962 1.238 1.00 78.50 108 GLU A CA 1
ATOM 888 C C . GLU A 1 108 ? -9.909 11.914 2.102 1.00 78.50 108 GLU A C 1
ATOM 890 O O . GLU A 1 108 ? -11.105 12.027 2.354 1.00 78.50 108 GLU A O 1
ATOM 895 N N . THR A 1 109 ? -9.197 10.900 2.599 1.00 78.12 109 THR A N 1
ATOM 896 C CA . THR A 1 109 ? -9.803 9.845 3.427 1.00 78.12 109 THR A CA 1
ATOM 897 C C . THR A 1 109 ? -9.785 10.217 4.913 1.00 78.12 109 THR A C 1
ATOM 899 O O . THR A 1 109 ? -8.833 10.832 5.390 1.00 78.12 109 THR A O 1
ATOM 902 N N . GLU A 1 110 ? -10.785 9.801 5.694 1.00 81.31 110 GLU A N 1
ATOM 903 C CA . GLU A 1 110 ? -10.790 10.042 7.152 1.00 81.31 110 GLU A CA 1
ATOM 904 C C . GLU A 1 110 ? -9.553 9.451 7.848 1.00 81.31 110 GLU A C 1
ATOM 906 O O . GLU A 1 110 ? -8.959 10.086 8.716 1.00 81.31 110 GLU A O 1
ATOM 911 N N . LEU A 1 111 ? -9.094 8.278 7.397 1.00 82.06 111 LEU A N 1
ATOM 912 C CA . LEU A 1 111 ? -7.856 7.663 7.882 1.00 82.06 111 LEU A CA 1
ATOM 913 C C . LEU A 1 111 ? -6.612 8.492 7.535 1.00 82.06 111 LEU A C 1
ATOM 915 O O . LEU A 1 111 ? -5.676 8.538 8.323 1.00 82.06 111 LEU A O 1
ATOM 919 N N . SER A 1 112 ? -6.585 9.174 6.386 1.00 81.81 112 SER A N 1
ATOM 920 C CA . SER A 1 112 ? -5.432 9.996 5.996 1.00 81.81 112 SER A CA 1
ATOM 921 C C . SER A 1 112 ? -5.217 11.219 6.890 1.00 81.81 112 SER A C 1
ATOM 923 O O . SER A 1 112 ? -4.095 11.708 6.984 1.00 81.81 112 SER A O 1
ATOM 925 N N . LYS A 1 113 ? -6.259 11.681 7.593 1.00 83.88 113 LYS A N 1
ATOM 926 C CA . LYS A 1 113 ? -6.173 12.815 8.526 1.00 83.88 113 LYS A CA 1
ATOM 927 C C . LYS A 1 113 ? -5.490 12.451 9.847 1.00 83.88 113 LYS A C 1
ATOM 929 O O . LYS A 1 113 ? -5.031 13.344 10.552 1.00 83.88 113 LYS A O 1
ATOM 934 N N . SER A 1 114 ? -5.427 11.164 10.193 1.00 83.06 114 SER A N 1
ATOM 935 C CA . SER A 1 114 ? -4.892 10.680 11.473 1.00 83.06 114 SER A CA 1
ATOM 936 C C . SER A 1 114 ? -3.494 10.063 11.373 1.00 83.06 114 SER A C 1
ATOM 938 O O . SER A 1 114 ? -2.956 9.612 12.384 1.00 83.06 114 SER A O 1
ATOM 940 N N . VAL A 1 115 ? -2.882 10.043 10.183 1.00 88.69 115 VAL A N 1
ATOM 941 C CA . VAL A 1 115 ? -1.602 9.359 9.938 1.00 88.69 115 VAL A CA 1
ATOM 942 C C . VAL A 1 115 ? -0.614 10.214 9.144 1.00 88.69 115 VAL A C 1
ATOM 944 O O . VAL A 1 115 ? -0.985 11.137 8.424 1.00 88.69 115 VAL A O 1
ATOM 947 N N . ASN A 1 116 ? 0.675 9.877 9.241 1.00 91.94 116 ASN A N 1
ATOM 948 C CA . ASN A 1 116 ? 1.730 10.505 8.447 1.00 91.94 116 ASN A CA 1
ATOM 949 C C . ASN A 1 116 ? 1.946 9.741 7.126 1.00 91.94 116 ASN A C 1
ATOM 951 O O . ASN A 1 116 ? 2.633 8.719 7.090 1.00 91.94 116 ASN A O 1
ATOM 955 N N . LEU A 1 117 ? 1.382 10.255 6.030 1.00 91.75 117 LEU A N 1
ATOM 956 C CA . LEU A 1 117 ? 1.459 9.627 4.702 1.00 91.75 117 LEU A CA 1
ATOM 957 C C . LEU A 1 117 ? 2.880 9.596 4.110 1.00 91.75 117 LEU A C 1
ATOM 959 O O . LEU A 1 117 ? 3.215 8.679 3.351 1.00 91.75 117 LEU A O 1
ATOM 963 N N . ALA A 1 118 ? 3.747 10.533 4.497 1.00 91.25 118 ALA A N 1
ATOM 964 C CA . ALA A 1 118 ? 5.144 10.517 4.077 1.00 91.25 118 ALA A CA 1
ATOM 965 C C . ALA A 1 118 ? 5.895 9.332 4.713 1.00 91.25 118 ALA A C 1
ATOM 967 O O . ALA A 1 118 ? 6.674 8.656 4.036 1.00 91.25 118 ALA A O 1
ATOM 968 N N . ASP A 1 119 ? 5.602 9.013 5.983 1.00 94.00 119 ASP A N 1
ATOM 969 C CA . ASP A 1 119 ? 6.135 7.810 6.641 1.00 94.00 119 ASP A CA 1
ATOM 970 C C . ASP A 1 119 ? 5.649 6.532 5.943 1.00 94.00 119 ASP A C 1
ATOM 972 O O . ASP A 1 119 ? 6.425 5.605 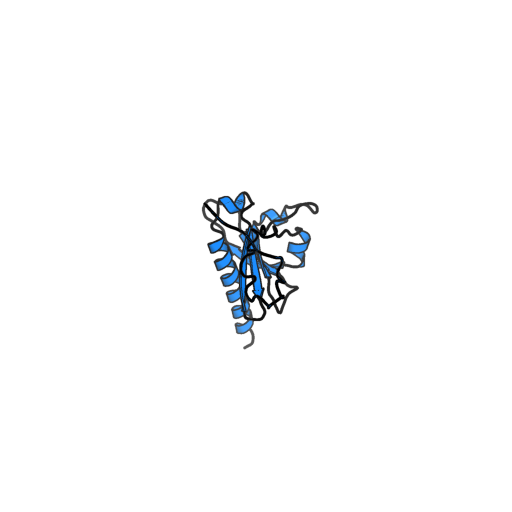5.722 1.00 94.00 119 ASP A O 1
ATOM 976 N N . PHE A 1 120 ? 4.385 6.500 5.515 1.00 95.44 120 PHE A N 1
ATOM 977 C CA . PHE A 1 120 ? 3.816 5.351 4.805 1.00 95.44 120 PHE A CA 1
ATOM 978 C C . PHE A 1 120 ? 4.499 5.138 3.452 1.00 95.44 120 PHE A C 1
ATOM 980 O O . PHE A 1 120 ? 4.839 4.007 3.105 1.00 95.44 120 PHE A O 1
ATOM 987 N N . SER A 1 121 ? 4.749 6.225 2.714 1.00 94.19 121 SER A N 1
ATOM 988 C CA . SER A 1 121 ? 5.492 6.191 1.449 1.00 94.19 121 SER A CA 1
ATOM 989 C C . SER A 1 121 ? 6.896 5.619 1.637 1.00 94.19 121 SER A C 1
ATOM 991 O O . SER A 1 121 ? 7.319 4.750 0.874 1.00 94.19 121 SER A O 1
ATOM 993 N N . ARG A 1 122 ? 7.605 6.063 2.683 1.00 95.38 122 ARG A N 1
ATOM 994 C CA . ARG A 1 122 ? 8.933 5.549 3.034 1.00 95.38 122 ARG A CA 1
ATOM 995 C C . ARG A 1 122 ? 8.891 4.052 3.345 1.00 95.38 122 ARG A C 1
ATOM 997 O O . ARG A 1 122 ? 9.623 3.291 2.717 1.00 95.38 122 ARG A O 1
ATOM 1004 N N . ARG A 1 123 ? 7.997 3.622 4.242 1.00 95.75 123 ARG A N 1
ATOM 1005 C CA . ARG A 1 123 ? 7.857 2.206 4.622 1.00 95.75 123 ARG A CA 1
ATOM 1006 C C . ARG A 1 123 ? 7.519 1.321 3.430 1.00 95.75 123 ARG A C 1
ATOM 1008 O O . ARG A 1 123 ? 8.064 0.231 3.311 1.00 95.75 123 ARG A O 1
ATOM 1015 N N . ALA A 1 124 ? 6.646 1.776 2.529 1.00 95.69 124 ALA A N 1
ATOM 1016 C CA . ALA A 1 124 ? 6.291 1.011 1.338 1.00 95.69 124 ALA A CA 1
ATOM 1017 C C . ALA A 1 124 ? 7.520 0.695 0.471 1.00 95.69 124 ALA A C 1
ATOM 1019 O O . ALA A 1 124 ? 7.693 -0.436 0.018 1.00 95.69 124 ALA A O 1
ATOM 1020 N N . ILE A 1 125 ? 8.398 1.685 0.289 1.00 94.62 125 ILE A N 1
ATOM 1021 C CA . ILE A 1 125 ? 9.654 1.529 -0.449 1.00 94.62 125 ILE A CA 1
ATOM 1022 C C . ILE A 1 125 ? 10.607 0.576 0.286 1.00 94.62 125 ILE A C 1
ATOM 1024 O O . ILE A 1 125 ? 11.205 -0.276 -0.365 1.00 94.62 125 ILE A O 1
ATOM 1028 N N . GLU A 1 126 ? 10.730 0.689 1.612 1.00 94.88 126 GLU A N 1
ATOM 1029 C CA . GLU A 1 126 ? 11.577 -0.195 2.430 1.00 94.88 126 GLU A CA 1
ATOM 1030 C C . GLU A 1 126 ? 11.129 -1.660 2.327 1.00 94.88 126 GLU A C 1
ATOM 1032 O O . GLU A 1 126 ? 11.946 -2.532 2.030 1.00 94.88 126 GLU A O 1
ATOM 1037 N N . PHE A 1 127 ? 9.824 -1.932 2.465 1.00 94.19 127 PHE A N 1
ATOM 1038 C CA . PHE A 1 127 ? 9.267 -3.277 2.284 1.00 94.19 127 PHE A CA 1
ATOM 1039 C C . PHE A 1 127 ? 9.561 -3.836 0.893 1.00 94.19 127 PHE A C 1
ATOM 1041 O O . PHE A 1 127 ? 9.954 -4.995 0.772 1.00 94.19 127 PHE A O 1
ATOM 1048 N N . PHE A 1 128 ? 9.392 -3.030 -0.155 1.00 92.31 128 PHE A N 1
ATOM 1049 C CA . PHE A 1 128 ? 9.682 -3.469 -1.517 1.00 92.31 128 PHE A CA 1
ATOM 1050 C C . PHE A 1 128 ? 11.165 -3.803 -1.699 1.00 92.31 128 PHE A C 1
ATOM 1052 O O . PHE A 1 128 ? 11.497 -4.884 -2.174 1.00 92.31 128 PHE A O 1
ATOM 1059 N N . GLN A 1 129 ? 12.059 -2.930 -1.234 1.00 90.88 129 GLN A N 1
ATOM 1060 C CA . GLN A 1 129 ? 13.498 -3.159 -1.321 1.00 90.88 129 GLN A CA 1
ATOM 1061 C C . GLN A 1 129 ? 13.933 -4.402 -0.540 1.00 90.88 129 GLN A C 1
ATOM 1063 O O . GLN A 1 129 ? 14.737 -5.174 -1.051 1.00 90.88 129 GLN A O 1
ATOM 1068 N N . TRP A 1 130 ? 13.424 -4.641 0.669 1.00 88.94 130 TRP A N 1
ATOM 1069 C CA . TRP A 1 130 ? 13.780 -5.850 1.420 1.00 88.94 130 TRP A CA 1
ATOM 1070 C C . TRP A 1 130 ? 13.333 -7.137 0.729 1.00 88.94 130 TRP A C 1
ATOM 1072 O O . TRP A 1 130 ? 14.098 -8.099 0.713 1.00 88.94 130 TRP A O 1
ATOM 1082 N N . ASN A 1 131 ? 12.141 -7.152 0.129 1.00 85.38 131 ASN A N 1
ATOM 1083 C CA . ASN A 1 131 ? 11.647 -8.326 -0.593 1.00 85.38 131 ASN A CA 1
ATOM 1084 C C . ASN A 1 131 ? 12.442 -8.583 -1.890 1.00 85.38 131 ASN A C 1
ATOM 1086 O O . ASN A 1 131 ? 12.751 -9.732 -2.193 1.00 85.38 131 ASN A O 1
ATOM 1090 N N . GLU A 1 132 ? 12.856 -7.537 -2.609 1.00 78.94 132 GLU A N 1
ATOM 1091 C CA . GLU A 1 132 ? 13.745 -7.660 -3.778 1.00 78.94 132 GLU A CA 1
ATOM 1092 C C . GLU A 1 132 ? 15.130 -8.217 -3.394 1.00 78.94 132 GLU A C 1
ATOM 1094 O O . GLU A 1 132 ? 15.625 -9.155 -4.020 1.00 78.94 132 GLU A O 1
ATOM 1099 N N . HIS A 1 133 ? 15.749 -7.703 -2.322 1.00 61.28 133 HIS A N 1
ATOM 1100 C CA . HIS A 1 133 ? 17.042 -8.215 -1.847 1.00 61.28 133 HIS A CA 1
ATOM 1101 C C . HIS A 1 133 ? 16.942 -9.643 -1.287 1.00 61.28 133 HIS A C 1
ATOM 1103 O O . HIS A 1 133 ? 17.878 -10.426 -1.445 1.00 61.28 133 HIS A O 1
ATOM 1109 N N . GLY A 1 134 ? 15.812 -10.001 -0.668 1.00 57.47 134 GLY A N 1
ATOM 1110 C CA . GLY A 1 134 ? 15.536 -11.364 -0.209 1.00 57.47 134 GLY A CA 1
ATOM 1111 C C . GLY A 1 134 ? 15.460 -12.373 -1.358 1.00 57.47 134 GLY A C 1
ATOM 1112 O O . GLY A 1 134 ? 15.996 -13.469 -1.235 1.00 57.47 134 GLY A O 1
ATOM 1113 N N . ASN A 1 135 ? 14.889 -11.981 -2.502 1.00 54.56 135 ASN A N 1
ATOM 1114 C CA . ASN A 1 135 ? 14.835 -12.826 -3.700 1.00 54.56 135 ASN A CA 1
ATOM 1115 C C . ASN A 1 135 ? 16.215 -13.025 -4.358 1.00 54.56 135 ASN A C 1
ATOM 1117 O O . ASN A 1 135 ? 16.485 -14.092 -4.903 1.00 54.56 135 ASN A O 1
ATOM 1121 N N . LEU A 1 136 ? 17.119 -12.043 -4.270 1.00 46.19 136 LEU A N 1
ATOM 1122 C CA . LEU A 1 136 ? 18.487 -12.162 -4.797 1.00 46.19 136 LEU A CA 1
ATOM 1123 C C . LEU A 1 136 ? 19.388 -13.076 -3.945 1.00 46.19 136 LEU A C 1
ATOM 1125 O O . LEU A 1 136 ? 20.307 -13.695 -4.477 1.00 46.19 136 LEU A O 1
ATOM 1129 N N . ALA A 1 137 ? 19.128 -13.192 -2.640 1.00 43.47 137 ALA A N 1
ATOM 1130 C CA . ALA A 1 137 ? 19.951 -13.980 -1.717 1.00 43.47 137 ALA A CA 1
ATOM 1131 C C . ALA A 1 137 ? 19.684 -15.502 -1.761 1.00 43.47 137 ALA A C 1
ATOM 1133 O O . ALA A 1 137 ? 20.457 -16.268 -1.190 1.00 43.47 137 ALA A O 1
ATOM 1134 N N . CYS A 1 138 ? 18.623 -15.956 -2.437 1.00 41.25 138 CYS A N 1
ATOM 1135 C CA . CYS A 1 138 ? 18.233 -17.373 -2.504 1.00 41.25 138 CYS A CA 1
ATOM 1136 C C . CYS A 1 138 ? 18.727 -18.121 -3.760 1.00 41.25 138 CYS A C 1
ATOM 1138 O O . CYS A 1 138 ? 18.341 -19.269 -3.967 1.00 41.25 138 CYS A O 1
ATOM 1140 N N . HIS A 1 139 ? 19.579 -17.507 -4.587 1.00 38.25 139 HIS A N 1
ATOM 1141 C CA . HIS A 1 139 ? 20.131 -18.111 -5.811 1.00 38.25 139 HIS A CA 1
ATOM 1142 C C . HIS A 1 139 ? 21.606 -18.546 -5.685 1.00 38.25 139 HIS A C 1
ATOM 1144 O O . HIS A 1 139 ? 22.360 -18.436 -6.653 1.00 38.25 139 HIS A O 1
ATOM 1150 N N . HIS A 1 140 ? 22.022 -19.026 -4.509 1.00 33.31 140 HIS A N 1
ATOM 1151 C CA . HIS A 1 140 ? 23.376 -19.543 -4.269 1.00 33.31 140 HIS A CA 1
ATOM 1152 C C . HIS A 1 140 ? 23.451 -21.070 -4.278 1.00 33.31 140 HIS A C 1
ATOM 1154 O O . HIS A 1 140 ? 22.555 -21.709 -3.682 1.00 33.31 140 HIS A O 1
#

Radius of gyration: 23.7 Å; Cα contacts (8 Å, |Δi|>4): 187; chains: 1; bounding box: 43×88×56 Å

Mean predicted aligned error: 11.94 Å

Sequence (140 aa):
MRYTDVSVNHLRVKGFRHLTEYFEFAEVPMITHSPFTIADNYALLGSFCIPGVQGKFEVRSNNTREKRPMLIVVHENWQQATRRDRVVPLVVVQFEEDGRKKCIEQKETELSKSVNLADFSRRAIEFFQWNEHGNLACHH

Solvent-accessible surface area (backbone atoms only — not comparable to full-atom values): 8743 Å² total; per-residue (Å²): 137,89,86,80,89,84,80,94,73,89,82,75,92,66,91,76,83,82,90,84,78,77,83,65,87,69,72,78,75,85,64,66,38,40,42,64,55,45,65,76,42,31,46,80,62,47,71,50,70,52,93,96,50,91,68,43,37,36,28,27,37,37,74,86,33,85,75,43,40,37,37,37,32,35,55,62,66,45,78,74,47,50,91,86,40,72,41,62,41,42,29,38,40,40,36,43,82,87,70,50,73,49,77,46,71,42,74,86,42,79,69,40,75,78,50,64,56,68,58,51,51,51,50,46,53,51,40,49,51,51,53,55,54,55,63,65,69,72,79,120

Foldseek 3Di:
DDDDDDDDDDDDDDDDDDPPPDPDVPPPDQDWDFLVCCVPFWAWLDWDDDPPDPAIWTWTWGPVDPQKIKIFIFGPCSNVDDRVDIGGTQWMWIADNVRDIDIDGDCPDPVNVVDDSVVVVVVSVVSVVVVVVVVVVPPD

Nearest PDB structures (foldseek):
  8tvy-assembly1_H  TM=4.804E-01  e=1.293E+00  Saccharomyces cerevisiae
  5w66-assembly1_H  TM=4.951E-01  e=1.723E+00  Saccharomyces cerevisiae S288C
  4ym7-assembly3_CH  TM=4.985E-01  e=3.433E+00  Saccharomyces cerevisiae
  5c4j-assembly1_H  TM=3.866E-01  e=1.933E+00  Saccharomyces cerevisiae S288C
  6e7o-assembly1_A  TM=4.301E-01  e=3.241E+00  Homo sapiens

Organism: Escherichia coli (NCBI:txid562)

Secondary structure (DSSP, 8-state):
--------------PPP---------------B-HHHHHHHEEEEEEEE-TTS-SEEEEEEETT-SSS-EEEEEEGGGGG--TT--B--SEEEEE-TTS-EEEEE-TTSTGGGGS-HHHHHHHHHHHHHHHHHHHHTT--

pLDDT: mean 79.01, std 22.02, range [32.72, 98.0]